Protein AF-A0A814AZE9-F1 (afdb_monomer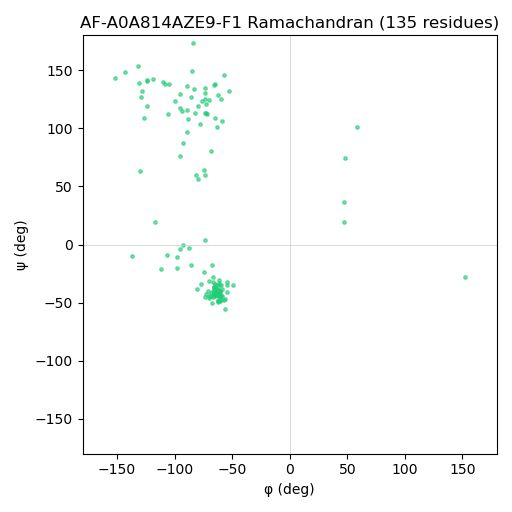)

Sequence (137 aa):
MYGLSGMVVLDLMDGVKKGAKLNAKRVLLDSNFVSIDPMVLLLRWDKKNQKKVSVMAPKIIDVYNRHMGGVDKVDMLCALHPIPFRSKKWYIRIAWRLFDLMVINSWLLANHLVQQNVNWECVKKNVKCDCVNLKQK

Foldseek 3Di:
DDPDLDFPWDFPQPPQPDDDPDPPDTDTDTDSPFDQPDWDFDFDQDPVVRGTDTGTGGVSVVVCVVPVCPVVVLVVQCVVDPDPDDDPDPVVVVVSSVVSSVLSVVVVVCCVVVVDPPDPVVSSVVVVVVVVVVVVD

Radius of gyration: 22.17 Å; Cα contacts (8 Å, |Δi|>4): 97; chains: 1; bounding box: 49×45×51 Å

Solvent-accessible surface area (backbone atoms only — not comparable to full-atom values): 8713 Å² total; per-residue (Å²): 136,87,75,79,74,61,79,49,75,40,75,63,79,86,70,79,82,80,88,74,96,65,81,92,69,80,52,81,50,73,41,78,84,54,55,66,73,59,74,36,81,39,79,41,81,36,83,88,77,74,41,74,41,81,39,75,38,41,36,48,57,56,55,47,64,70,61,57,58,61,60,58,51,53,51,50,50,49,67,76,60,65,78,92,77,86,68,94,50,71,68,57,55,54,53,52,53,52,49,51,51,51,53,53,52,49,54,53,50,46,34,70,76,64,70,47,86,74,55,65,70,59,55,51,52,53,54,49,53,53,58,53,55,66,72,78,111

Secondary structure (DSSP, 8-state):
---------EETTS---SS--------EE--SS--SPSEEEEEEEETTTTEEEEEEEEHHHHHHHHHHHHHHHHHHHHHHS------SSHHHHHHHHHHHHHHHHHHHHHHHHH-----HHHHHHHHHHHHHHTT--

Nearest PDB structures (foldseek):
  7unw-assembly1_Z  TM=3.545E-01  e=2.153E+00  Pseudomonas aeruginosa PAO1
  8rd8-assembly1_WD  TM=2.986E-01  e=1.561E+00  Psychrobacter urativorans
  5afi-assembly1_X  TM=1.999E-01  e=4.911E-01  Escherichia coli
  4v77-assembly1_BX  TM=3.011E-01  e=1.288E+00  Escherichia coli K-12
  6spf-assembly1_X  TM=2.641E-01  e=1.665E+00  Pseudomonas aeruginosa

Organism: NCBI:txid1234261

Structure (mmCIF, N/CA/C/O backbone):
data_AF-A0A814AZE9-F1
#
_entry.id   AF-A0A814AZE9-F1
#
loop_
_atom_site.group_PDB
_atom_site.id
_atom_site.type_symbol
_atom_site.label_atom_id
_atom_site.label_alt_id
_atom_site.label_comp_id
_atom_site.label_asym_id
_atom_site.label_entity_id
_atom_site.label_seq_id
_atom_site.pdbx_PDB_ins_code
_atom_site.Cartn_x
_atom_site.Cartn_y
_atom_site.Cartn_z
_atom_site.occupancy
_atom_sit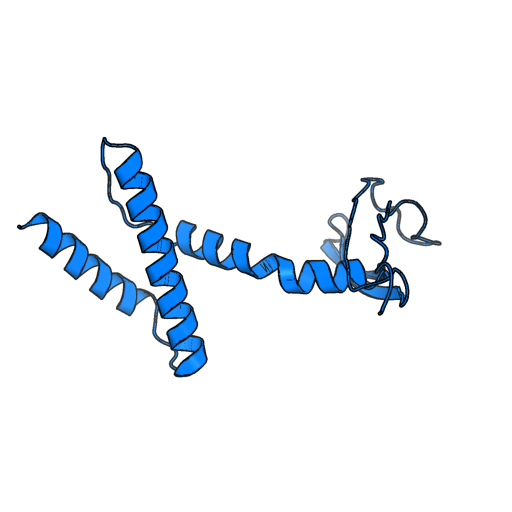e.B_iso_or_equiv
_atom_site.auth_seq_id
_atom_site.auth_comp_id
_atom_site.auth_asym_id
_atom_site.auth_atom_id
_atom_site.pdbx_PDB_model_num
ATOM 1 N N . MET A 1 1 ? -4.243 -31.405 -23.654 1.00 34.06 1 MET A N 1
ATOM 2 C CA . MET A 1 1 ? -3.274 -31.471 -22.541 1.00 34.06 1 MET A CA 1
ATOM 3 C C . MET A 1 1 ? -2.132 -30.518 -22.868 1.00 34.06 1 MET A C 1
ATOM 5 O O . MET A 1 1 ? -1.265 -30.880 -23.649 1.00 34.06 1 MET A O 1
ATOM 9 N N . TYR A 1 2 ? -2.181 -29.277 -22.378 1.00 36.41 2 TYR A N 1
ATOM 10 C CA . TYR A 1 2 ? -1.113 -28.293 -22.592 1.00 36.41 2 TYR A CA 1
ATOM 11 C C . TYR A 1 2 ? -0.110 -28.467 -21.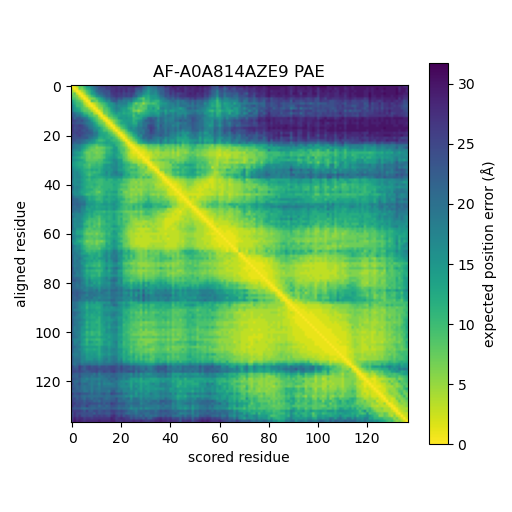455 1.00 36.41 2 TYR A C 1
ATOM 13 O O . TYR A 1 2 ? -0.363 -28.062 -20.322 1.00 36.41 2 TYR A O 1
ATOM 21 N N . GLY A 1 3 ? 0.948 -29.221 -21.745 1.00 33.28 3 GLY A N 1
ATOM 22 C CA . GLY A 1 3 ? 2.013 -29.517 -20.801 1.00 33.28 3 GLY A CA 1
ATOM 23 C C . GLY A 1 3 ? 2.776 -28.257 -20.404 1.00 33.28 3 GLY A C 1
ATOM 24 O O . GLY A 1 3 ? 3.080 -27.426 -21.253 1.00 33.28 3 GLY A O 1
ATOM 25 N N . LEU A 1 4 ? 3.083 -28.171 -19.107 1.00 42.41 4 LEU A N 1
ATOM 26 C CA . LEU A 1 4 ? 4.206 -27.428 -18.531 1.00 42.41 4 LEU A CA 1
ATOM 27 C C . LEU A 1 4 ? 4.348 -25.989 -19.052 1.00 42.41 4 LEU A C 1
ATOM 29 O O . LEU A 1 4 ? 5.266 -25.669 -19.803 1.00 42.41 4 LEU A O 1
ATOM 33 N N . SER A 1 5 ? 3.458 -25.105 -18.591 1.00 42.59 5 SER A N 1
ATOM 34 C CA . SER A 1 5 ? 3.719 -23.664 -18.621 1.00 42.59 5 SER A CA 1
ATOM 35 C C . SER A 1 5 ? 4.933 -23.400 -17.728 1.00 42.59 5 SER A C 1
ATOM 37 O O . SER A 1 5 ? 4.860 -23.503 -16.502 1.00 42.59 5 SER A O 1
ATOM 39 N N . GLY A 1 6 ? 6.084 -23.232 -18.376 1.00 47.00 6 GLY A N 1
ATOM 40 C CA . GLY A 1 6 ? 7.383 -23.104 -17.738 1.00 47.00 6 GLY A CA 1
ATOM 41 C C . GLY A 1 6 ? 7.413 -21.906 -16.801 1.00 47.00 6 GLY A C 1
ATOM 42 O O . GLY A 1 6 ? 7.137 -20.781 -17.205 1.00 47.00 6 GLY A O 1
ATOM 43 N N . MET A 1 7 ? 7.783 -22.162 -15.552 1.00 43.38 7 MET A N 1
ATOM 44 C CA . MET A 1 7 ? 8.248 -21.144 -14.620 1.00 43.38 7 MET A CA 1
ATOM 45 C C . MET A 1 7 ? 9.483 -20.472 -15.234 1.00 43.38 7 MET A C 1
ATOM 47 O O . MET A 1 7 ? 10.549 -21.084 -15.322 1.00 43.38 7 MET A O 1
ATOM 51 N N . VAL A 1 8 ? 9.337 -19.242 -15.726 1.00 52.47 8 VAL A N 1
ATOM 52 C CA . VAL A 1 8 ? 10.450 -18.475 -16.296 1.00 52.47 8 VAL A CA 1
ATOM 53 C C . VAL A 1 8 ? 11.036 -17.620 -15.178 1.00 52.47 8 VAL A C 1
ATOM 55 O O . VAL A 1 8 ? 10.644 -16.472 -14.980 1.00 52.47 8 VAL A O 1
ATOM 58 N N . VAL A 1 9 ? 11.983 -18.198 -14.435 1.00 47.50 9 VAL A N 1
ATOM 59 C CA . VAL A 1 9 ? 12.764 -17.470 -13.429 1.00 47.50 9 VAL A CA 1
ATOM 60 C C . VAL A 1 9 ? 13.759 -16.568 -14.149 1.00 47.50 9 VAL A C 1
ATOM 62 O O . VAL A 1 9 ? 14.677 -17.048 -14.814 1.00 47.50 9 VAL A O 1
ATOM 65 N N . LEU A 1 10 ? 13.574 -15.254 -14.028 1.00 53.88 10 LEU A N 1
ATOM 66 C CA . LEU A 1 10 ? 14.437 -14.273 -14.676 1.00 53.88 10 LEU A CA 1
ATOM 67 C C . LEU A 1 10 ? 15.370 -13.596 -13.690 1.00 53.88 10 LEU A C 1
ATOM 69 O O . LEU A 1 10 ? 14.946 -12.763 -12.889 1.00 53.88 10 LEU A O 1
ATOM 73 N N . ASP A 1 11 ? 16.662 -13.886 -13.832 1.00 50.41 11 ASP A N 1
ATOM 74 C CA . ASP A 1 11 ? 17.729 -13.034 -13.327 1.00 50.41 11 ASP A CA 1
ATOM 75 C C . ASP A 1 11 ? 17.897 -11.851 -14.289 1.00 50.41 11 ASP A C 1
ATOM 77 O O . ASP A 1 11 ? 18.458 -11.971 -15.379 1.00 50.41 11 ASP A O 1
ATOM 81 N N . LEU A 1 12 ? 17.402 -10.674 -13.900 1.00 54.22 12 LEU A N 1
ATOM 82 C CA . LEU A 1 12 ? 17.563 -9.447 -14.682 1.00 54.22 12 LEU A CA 1
ATOM 83 C C . LEU A 1 12 ? 19.005 -8.907 -14.566 1.00 54.22 12 LEU A C 1
ATOM 85 O O . LEU A 1 12 ? 19.231 -7.841 -13.992 1.00 54.22 12 LEU A O 1
ATOM 89 N N . MET A 1 13 ? 19.993 -9.660 -15.058 1.00 44.00 13 MET A N 1
ATOM 90 C CA . MET A 1 13 ? 21.403 -9.247 -15.088 1.00 44.00 13 MET A CA 1
ATOM 91 C C . MET A 1 13 ? 21.939 -8.992 -16.511 1.00 44.00 13 MET A C 1
ATOM 93 O O . MET A 1 13 ? 22.830 -8.160 -16.648 1.00 44.00 13 MET A O 1
ATOM 97 N N . ASP A 1 14 ? 21.321 -9.537 -17.571 1.00 40.12 14 ASP A N 1
ATOM 98 C CA . ASP A 1 14 ? 21.912 -9.527 -18.931 1.00 40.12 14 ASP A CA 1
ATOM 99 C C . ASP A 1 14 ? 21.125 -8.758 -20.019 1.00 40.12 14 ASP A C 1
ATOM 101 O O . ASP A 1 14 ? 21.335 -8.943 -21.217 1.00 40.12 14 ASP A O 1
ATOM 105 N N . GLY A 1 15 ? 20.221 -7.851 -19.633 1.00 41.12 15 GLY A N 1
ATOM 106 C CA . GLY A 1 15 ? 19.305 -7.182 -20.576 1.00 41.12 15 GLY A CA 1
ATOM 107 C C . GLY A 1 15 ? 19.572 -5.711 -20.916 1.00 41.12 15 GLY A C 1
ATOM 108 O O . GLY A 1 15 ? 18.924 -5.181 -21.815 1.00 41.12 15 GLY A O 1
ATOM 109 N N . VAL A 1 16 ? 20.489 -5.010 -20.239 1.00 43.19 16 VAL A N 1
ATOM 110 C CA . VAL A 1 16 ? 20.740 -3.578 -20.515 1.00 43.19 16 VAL A CA 1
ATOM 111 C C . VAL A 1 16 ? 21.916 -3.438 -21.482 1.00 43.19 16 VAL A C 1
ATOM 113 O O . VAL A 1 16 ? 23.030 -3.083 -21.096 1.00 43.19 16 VAL A O 1
ATOM 116 N N . LYS A 1 17 ? 21.693 -3.710 -22.774 1.00 38.94 17 LYS A N 1
ATOM 117 C CA . LYS A 1 17 ? 22.667 -3.319 -23.804 1.00 38.94 17 LYS A CA 1
ATOM 118 C C . LYS A 1 17 ? 22.640 -1.796 -23.992 1.00 38.94 17 LYS A C 1
ATOM 120 O O . LYS A 1 17 ? 21.679 -1.241 -24.507 1.00 38.94 17 LYS A O 1
ATOM 125 N N . LYS A 1 18 ? 23.765 -1.187 -23.590 1.00 37.94 18 LYS A N 1
ATOM 126 C CA . LYS A 1 18 ? 24.326 0.136 -23.934 1.00 37.94 18 LYS A CA 1
ATOM 127 C C . LYS A 1 18 ? 23.457 1.370 -23.631 1.00 37.94 18 LYS A C 1
ATOM 129 O O . LYS A 1 18 ? 22.627 1.775 -24.431 1.00 37.94 18 LYS A O 1
ATOM 134 N N . GLY A 1 19 ? 23.778 2.058 -22.528 1.00 37.47 19 GLY A N 1
ATOM 135 C CA . GLY A 1 19 ? 23.547 3.509 -22.426 1.00 37.47 19 GLY A CA 1
ATOM 136 C C . GLY A 1 19 ? 23.315 4.074 -21.025 1.00 37.47 19 GLY A C 1
ATOM 137 O O . GLY A 1 19 ? 23.670 5.220 -20.774 1.00 37.47 19 GLY A O 1
ATOM 138 N N . ALA A 1 20 ? 22.777 3.296 -20.084 1.00 44.66 20 ALA A N 1
ATOM 139 C CA . ALA A 1 20 ? 22.438 3.803 -18.754 1.00 44.66 20 ALA A CA 1
ATOM 140 C C . ALA A 1 20 ? 23.087 2.949 -17.661 1.00 44.66 20 ALA A C 1
ATOM 142 O O . ALA A 1 20 ? 22.687 1.813 -17.417 1.00 44.66 20 ALA A O 1
ATOM 143 N N . LYS A 1 21 ? 24.093 3.511 -16.980 1.00 43.00 21 LYS A N 1
ATOM 144 C CA . LYS A 1 21 ? 24.707 2.936 -15.774 1.00 43.00 21 LYS A CA 1
ATOM 145 C C . LYS A 1 21 ? 23.692 2.985 -14.623 1.00 43.00 21 LYS A C 1
ATOM 147 O O . LYS A 1 21 ? 23.707 3.903 -13.803 1.00 43.00 21 LYS A O 1
ATOM 152 N N . LEU A 1 22 ? 22.774 2.023 -14.597 1.00 53.84 22 LEU A N 1
ATOM 153 C CA . LEU A 1 22 ? 21.839 1.783 -13.500 1.00 53.84 22 LEU A CA 1
ATOM 154 C C . LEU A 1 22 ? 22.497 0.814 -12.506 1.00 53.84 22 LEU A C 1
ATOM 156 O O . LEU A 1 22 ? 23.153 -0.141 -12.908 1.00 53.84 22 LEU A O 1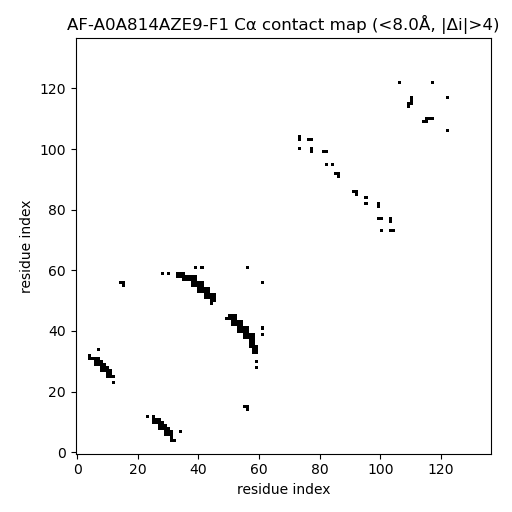
ATOM 160 N N . ASN A 1 23 ? 22.381 1.094 -11.206 1.00 49.69 23 ASN A N 1
ATOM 161 C CA . ASN A 1 23 ? 23.006 0.295 -10.145 1.00 49.69 23 ASN A CA 1
ATOM 162 C C . ASN A 1 23 ? 22.642 -1.194 -10.288 1.00 49.69 23 ASN A C 1
ATOM 164 O O . ASN A 1 23 ? 21.460 -1.513 -10.421 1.00 49.69 23 ASN A O 1
ATOM 168 N N . ALA A 1 24 ? 23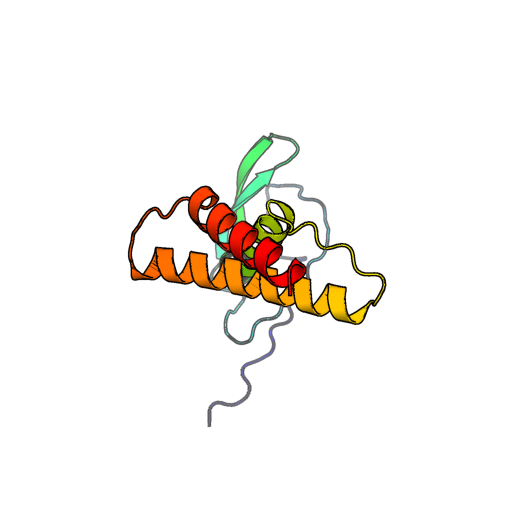.639 -2.078 -10.215 1.00 54.12 24 ALA A N 1
ATOM 169 C CA . ALA A 1 24 ? 23.509 -3.523 -10.414 1.00 54.12 24 ALA A CA 1
ATOM 170 C C . ALA A 1 24 ? 22.830 -4.230 -9.221 1.00 54.12 24 ALA A C 1
ATOM 172 O O . ALA A 1 24 ? 23.416 -5.081 -8.558 1.00 54.12 24 ALA A O 1
ATOM 173 N N . LYS A 1 25 ? 21.589 -3.847 -8.908 1.00 64.94 25 LYS A N 1
ATOM 174 C CA . LYS A 1 25 ? 20.735 -4.583 -7.972 1.00 64.94 25 LYS A CA 1
ATOM 175 C C . LYS A 1 25 ? 19.948 -5.624 -8.758 1.00 64.94 25 LYS A C 1
ATOM 177 O O . LYS A 1 25 ? 19.143 -5.260 -9.613 1.00 64.94 25 LYS A O 1
ATOM 182 N N . ARG A 1 26 ? 20.201 -6.898 -8.462 1.00 65.38 26 ARG A N 1
ATOM 183 C CA . ARG A 1 26 ? 19.475 -8.036 -9.032 1.00 65.38 26 ARG A CA 1
ATOM 184 C C . ARG A 1 26 ? 18.017 -8.008 -8.561 1.00 65.38 26 ARG A C 1
ATOM 186 O O . ARG A 1 26 ? 17.759 -7.755 -7.385 1.00 65.38 26 ARG A O 1
ATOM 193 N N . VAL A 1 27 ? 17.090 -8.279 -9.475 1.00 70.44 27 VAL A N 1
ATOM 194 C CA . VAL A 1 27 ? 15.666 -8.492 -9.184 1.00 70.44 27 VAL A CA 1
ATOM 195 C C . VAL A 1 27 ? 15.261 -9.795 -9.859 1.00 70.44 27 VAL A C 1
ATOM 197 O O . VAL A 1 27 ? 15.520 -9.955 -11.051 1.00 70.44 27 VAL A O 1
ATOM 200 N N . LEU A 1 28 ? 14.664 -10.698 -9.084 1.00 79.38 28 LEU A N 1
ATOM 201 C CA . LEU A 1 28 ? 14.128 -11.967 -9.560 1.00 79.38 28 LEU A CA 1
ATOM 202 C C . LEU A 1 28 ? 12.620 -11.811 -9.744 1.00 79.38 28 LEU A C 1
ATOM 204 O O . LEU A 1 28 ? 11.923 -11.397 -8.817 1.00 79.38 28 LEU A O 1
ATOM 208 N N . LEU A 1 29 ? 12.139 -12.091 -10.952 1.00 74.38 29 LEU A N 1
ATOM 209 C CA . LEU A 1 29 ? 10.719 -12.075 -11.293 1.00 74.38 29 LEU A CA 1
ATOM 210 C C . LEU A 1 29 ? 10.342 -13.439 -11.855 1.00 74.38 29 LEU A C 1
ATOM 212 O O . LEU A 1 29 ? 11.112 -14.028 -12.613 1.00 74.38 29 LEU A O 1
ATOM 216 N N . ASP A 1 30 ? 9.154 -13.900 -11.488 1.00 80.06 30 ASP A N 1
ATOM 217 C CA . ASP A 1 30 ? 8.570 -15.138 -11.983 1.00 80.06 30 ASP A CA 1
ATOM 218 C C . ASP A 1 30 ? 7.136 -14.862 -12.439 1.00 80.06 30 ASP A C 1
ATOM 220 O O . ASP A 1 30 ? 6.403 -14.084 -11.818 1.00 80.06 30 ASP A O 1
ATOM 224 N N . SER A 1 31 ? 6.743 -15.453 -13.562 1.00 77.44 31 SER A N 1
ATOM 225 C CA . SER A 1 31 ? 5.370 -15.379 -14.039 1.00 77.44 31 SER A CA 1
ATOM 226 C C . SER A 1 31 ? 5.012 -16.607 -14.859 1.00 77.44 31 SER A C 1
ATOM 228 O O . SER A 1 31 ? 5.808 -17.105 -15.649 1.00 77.44 31 SER A O 1
ATOM 230 N N . ASN A 1 32 ? 3.765 -17.045 -14.711 1.00 81.56 32 ASN A N 1
ATOM 231 C CA . ASN A 1 32 ? 3.226 -18.192 -15.434 1.00 81.56 32 ASN A CA 1
ATOM 232 C C . ASN A 1 32 ? 2.634 -17.817 -16.811 1.00 81.56 32 ASN A C 1
ATOM 234 O O . ASN A 1 32 ? 2.131 -18.677 -17.521 1.00 81.56 32 ASN A O 1
ATOM 238 N N . PHE A 1 33 ? 2.604 -16.530 -17.177 1.00 77.44 33 PHE A N 1
ATOM 239 C CA . PHE A 1 33 ? 1.874 -16.071 -18.370 1.00 77.44 33 PHE A CA 1
ATOM 240 C C . PHE A 1 33 ? 2.621 -15.050 -19.234 1.00 77.44 33 PHE A C 1
ATOM 242 O O . PHE A 1 33 ? 2.161 -14.749 -20.333 1.00 77.44 33 PHE A O 1
ATOM 249 N N . VAL A 1 34 ? 3.750 -14.502 -18.767 1.00 75.06 34 VAL A N 1
ATOM 250 C CA . VAL A 1 34 ? 4.525 -13.498 -19.510 1.00 75.06 34 VAL A CA 1
ATOM 251 C C . VAL A 1 34 ? 5.958 -13.974 -19.679 1.00 75.06 34 VAL A C 1
ATOM 253 O O . VAL A 1 34 ? 6.692 -14.169 -18.712 1.00 75.06 34 VAL A O 1
ATOM 256 N N . SER A 1 35 ? 6.372 -14.122 -20.930 1.00 70.00 35 SER A N 1
ATOM 257 C CA . SER A 1 35 ? 7.762 -14.395 -21.283 1.00 70.00 35 SER A CA 1
ATOM 258 C C . SER A 1 35 ? 8.594 -13.104 -21.349 1.00 70.00 35 SER A C 1
ATOM 260 O O . SER A 1 35 ? 8.094 -11.986 -21.217 1.00 70.00 35 SER A O 1
ATOM 262 N N . ILE A 1 36 ? 9.902 -13.267 -21.538 1.00 65.62 36 ILE A N 1
ATOM 263 C CA . ILE A 1 36 ? 10.889 -12.177 -21.634 1.00 65.62 36 ILE A CA 1
ATOM 264 C C . ILE A 1 36 ? 10.605 -11.265 -22.833 1.00 65.62 36 ILE A C 1
ATOM 266 O O . ILE A 1 36 ? 10.781 -10.048 -22.752 1.00 65.62 36 ILE A O 1
ATOM 270 N N . ASP A 1 37 ? 10.185 -11.883 -23.933 1.00 70.31 37 ASP A N 1
ATOM 271 C CA . ASP A 1 37 ? 9.883 -11.254 -25.210 1.00 70.31 37 ASP A CA 1
ATOM 272 C C . ASP A 1 37 ? 8.371 -10.970 -25.268 1.00 70.31 37 ASP A C 1
ATOM 274 O O . ASP A 1 37 ? 7.589 -11.872 -24.946 1.00 70.31 37 ASP A O 1
ATOM 278 N N . PRO A 1 38 ? 7.902 -9.752 -25.604 1.00 78.75 38 PRO A N 1
ATOM 279 C CA . PRO A 1 38 ? 8.606 -8.613 -26.200 1.00 78.75 38 PRO A CA 1
ATOM 280 C C . PRO A 1 38 ? 9.336 -7.689 -25.210 1.00 78.75 38 PRO A C 1
ATOM 282 O O . PRO A 1 38 ? 8.879 -7.435 -24.093 1.00 78.75 38 PRO A O 1
ATOM 285 N N . MET A 1 39 ? 10.432 -7.074 -25.660 1.00 77.88 39 MET A N 1
ATOM 286 C CA . MET A 1 39 ? 11.039 -5.929 -24.968 1.00 77.88 39 MET A CA 1
ATOM 287 C C . MET A 1 39 ? 10.193 -4.665 -25.167 1.00 77.88 39 MET A C 1
ATOM 289 O O . MET A 1 39 ? 9.840 -4.310 -26.290 1.00 77.88 39 MET A O 1
ATOM 293 N N . VAL A 1 40 ? 9.890 -3.958 -24.078 1.00 80.00 40 VAL A N 1
ATOM 294 C CA . VAL A 1 40 ? 9.058 -2.748 -24.076 1.00 80.00 40 VAL A CA 1
ATOM 295 C C . VAL A 1 40 ? 9.848 -1.549 -23.561 1.00 80.00 40 VAL A C 1
ATOM 297 O O . VAL A 1 40 ? 10.640 -1.647 -22.623 1.00 80.00 40 VAL A O 1
ATOM 300 N N . LEU A 1 41 ? 9.602 -0.386 -24.164 1.00 83.00 41 LEU A N 1
ATOM 301 C CA . LEU A 1 41 ? 10.089 0.894 -23.660 1.00 83.00 41 LEU A CA 1
ATOM 302 C C . LEU A 1 41 ? 9.306 1.285 -22.403 1.00 83.00 41 LEU A C 1
ATOM 304 O O . LEU A 1 41 ? 8.117 1.592 -22.470 1.00 83.00 41 LEU A O 1
ATOM 308 N N . LEU A 1 42 ? 9.985 1.301 -21.257 1.00 81.19 42 LEU A N 1
ATOM 309 C CA . LEU A 1 42 ? 9.432 1.735 -19.979 1.00 81.19 42 LEU A CA 1
ATOM 310 C C . LEU A 1 42 ? 10.046 3.058 -19.538 1.00 81.19 42 LEU A C 1
ATOM 312 O O . LEU A 1 42 ? 11.249 3.279 -19.650 1.00 81.19 42 LEU A O 1
ATOM 316 N N . LEU A 1 43 ? 9.217 3.938 -18.981 1.00 84.12 43 LEU A N 1
ATOM 317 C CA . LEU A 1 43 ? 9.692 5.162 -18.348 1.00 84.12 43 LEU A CA 1
ATOM 318 C C . LEU A 1 43 ? 10.152 4.847 -16.927 1.00 84.12 43 LEU A C 1
ATOM 320 O O . LEU A 1 43 ? 9.346 4.528 -16.054 1.00 84.12 43 LEU A O 1
ATOM 324 N N . ARG A 1 44 ? 11.454 4.975 -16.681 1.00 81.50 44 ARG A N 1
ATOM 325 C CA . ARG A 1 44 ? 12.051 4.811 -15.357 1.00 81.50 44 ARG A CA 1
ATOM 326 C C . ARG A 1 44 ? 12.427 6.168 -14.779 1.00 81.50 44 ARG A C 1
ATOM 328 O O . ARG A 1 44 ? 12.979 7.018 -15.471 1.00 81.50 44 ARG A O 1
ATOM 335 N N . TRP A 1 45 ? 12.156 6.364 -13.491 1.00 79.31 45 TRP A N 1
ATOM 336 C CA . TRP A 1 45 ? 12.640 7.538 -12.770 1.00 79.31 45 TRP A CA 1
ATOM 337 C C . TRP A 1 45 ? 14.143 7.425 -12.511 1.00 79.31 45 TRP A C 1
ATOM 339 O O . TRP A 1 45 ? 14.592 6.483 -11.848 1.00 79.31 45 TRP A O 1
ATOM 349 N N . ASP A 1 46 ? 14.915 8.388 -13.006 1.00 80.50 46 ASP A N 1
ATOM 350 C CA . ASP A 1 46 ? 16.320 8.534 -12.651 1.00 80.50 46 ASP A CA 1
ATOM 351 C C . ASP A 1 46 ? 16.462 9.544 -11.507 1.00 80.50 46 ASP A C 1
ATOM 353 O O . ASP A 1 46 ? 16.143 10.725 -11.649 1.00 80.50 46 ASP A O 1
ATOM 357 N N . LYS A 1 47 ? 16.968 9.079 -10.357 1.00 78.38 47 LYS A N 1
ATOM 358 C CA . LYS A 1 47 ? 17.189 9.932 -9.180 1.00 78.38 47 LYS A CA 1
ATOM 359 C C . LYS A 1 47 ? 18.271 10.986 -9.414 1.00 78.38 47 LYS A C 1
ATOM 361 O O . LYS A 1 47 ? 18.209 12.031 -8.779 1.00 78.38 47 LYS A O 1
ATOM 366 N N . LYS A 1 48 ? 19.249 10.724 -10.291 1.00 81.31 48 LYS A N 1
ATOM 367 C CA . LYS A 1 48 ? 20.369 11.647 -10.536 1.00 81.31 48 LYS A CA 1
ATOM 368 C C . LYS A 1 48 ? 19.931 12.857 -11.350 1.00 81.31 48 LYS A C 1
ATOM 370 O O . LYS A 1 48 ? 20.260 13.981 -11.005 1.00 81.31 48 LYS A O 1
ATOM 375 N N . ASN A 1 49 ? 19.157 12.606 -12.401 1.00 80.75 49 ASN A N 1
ATOM 376 C CA . ASN A 1 49 ? 18.698 13.637 -13.327 1.00 80.75 49 ASN A CA 1
ATOM 377 C C . ASN A 1 49 ? 17.296 14.177 -12.996 1.00 80.75 49 ASN A C 1
ATOM 379 O O . ASN A 1 49 ? 16.830 15.076 -13.689 1.00 80.75 49 ASN A O 1
ATOM 383 N N . GLN A 1 50 ? 16.617 13.614 -11.982 1.00 82.00 50 GLN A N 1
ATOM 384 C CA . GLN A 1 50 ? 15.228 13.917 -11.588 1.00 82.00 50 GLN A CA 1
ATOM 385 C C . GLN A 1 50 ? 14.252 13.952 -12.775 1.00 82.00 50 GLN A C 1
ATOM 387 O O . GLN A 1 50 ? 13.334 14.769 -12.846 1.00 82.00 50 GLN A O 1
ATOM 392 N N . LYS A 1 51 ? 14.472 13.065 -13.745 1.00 86.50 51 LYS A N 1
ATOM 393 C CA . LYS A 1 51 ? 13.688 12.973 -14.976 1.00 86.50 51 LYS A CA 1
ATOM 394 C C . LYS A 1 51 ? 13.290 11.527 -15.227 1.00 86.50 51 LYS A C 1
ATOM 396 O O . LYS A 1 51 ? 13.960 10.586 -14.792 1.00 86.50 51 LYS A O 1
ATOM 401 N N . LYS A 1 52 ? 12.183 11.355 -15.948 1.00 82.44 52 LYS A N 1
ATOM 402 C CA . LYS A 1 52 ? 11.767 10.057 -16.484 1.00 82.44 52 LYS A CA 1
ATOM 403 C C . LYS A 1 52 ? 12.572 9.786 -17.753 1.00 82.44 52 LYS A C 1
ATOM 405 O O . LYS A 1 52 ? 12.492 10.561 -18.698 1.00 82.44 52 LYS A O 1
ATOM 410 N N . VAL A 1 53 ? 13.344 8.707 -17.755 1.00 83.62 53 VAL A N 1
ATOM 411 C CA . VAL A 1 53 ? 14.157 8.261 -18.894 1.00 83.62 53 VAL A CA 1
ATOM 412 C C . VAL A 1 53 ? 13.520 7.004 -19.478 1.00 83.62 53 VAL A C 1
ATOM 414 O O . VAL A 1 53 ? 13.065 6.139 -18.727 1.00 83.62 53 VAL A O 1
ATOM 417 N N . SER A 1 54 ? 13.468 6.900 -20.805 1.00 81.69 54 SER A N 1
ATOM 418 C CA . SER A 1 54 ? 13.040 5.682 -21.493 1.00 81.69 54 SER A CA 1
ATOM 419 C C . SER A 1 54 ? 14.129 4.612 -21.397 1.00 81.69 54 SER A C 1
ATOM 421 O O . SER A 1 54 ? 15.285 4.834 -21.749 1.00 81.69 54 SER A O 1
ATOM 423 N N . VAL A 1 55 ? 13.762 3.438 -20.889 1.00 80.88 55 VAL A N 1
ATOM 424 C CA . VAL A 1 55 ? 14.646 2.284 -20.716 1.00 80.88 55 VAL A CA 1
ATOM 425 C C . VAL A 1 55 ? 13.974 1.072 -21.348 1.00 80.88 55 VAL A C 1
ATOM 427 O O . VAL A 1 55 ? 12.796 0.816 -21.102 1.00 80.88 55 VAL A O 1
ATOM 430 N N . MET A 1 56 ? 14.722 0.321 -22.153 1.00 77.31 56 MET A N 1
ATOM 431 C CA . MET A 1 56 ? 14.266 -0.970 -22.667 1.00 77.31 56 MET A CA 1
ATOM 432 C C . MET A 1 56 ? 14.233 -1.990 -21.530 1.00 77.31 56 MET A C 1
ATOM 434 O O . MET A 1 56 ? 15.238 -2.194 -20.846 1.00 77.31 56 MET A O 1
ATOM 438 N N . ALA A 1 57 ? 13.076 -2.606 -21.315 1.00 77.69 57 ALA A N 1
ATOM 439 C CA . ALA A 1 57 ? 12.854 -3.579 -20.258 1.00 77.69 57 ALA A CA 1
ATOM 440 C C . ALA A 1 57 ? 11.917 -4.705 -20.735 1.00 77.69 57 ALA A C 1
ATOM 442 O O . ALA A 1 57 ? 11.018 -4.454 -21.538 1.00 77.69 57 ALA A O 1
ATOM 443 N N . PRO A 1 58 ? 12.085 -5.939 -20.230 1.00 81.81 58 PRO A N 1
ATOM 444 C CA . PRO A 1 58 ? 11.175 -7.040 -20.535 1.00 81.81 58 PRO A CA 1
ATOM 445 C C . PRO A 1 58 ? 9.718 -6.726 -20.172 1.00 81.81 58 PRO A C 1
ATOM 447 O O . PRO A 1 58 ? 9.452 -6.085 -19.146 1.00 81.81 58 PRO A O 1
ATOM 450 N N . LYS A 1 59 ? 8.762 -7.235 -20.965 1.00 81.06 59 LYS A N 1
ATOM 451 C CA . LYS A 1 59 ? 7.318 -7.019 -20.747 1.00 81.06 59 LYS A CA 1
ATOM 452 C C . LYS A 1 59 ? 6.851 -7.413 -19.345 1.00 81.06 59 LYS A C 1
ATOM 454 O O . LYS A 1 59 ? 5.961 -6.759 -18.802 1.00 81.06 59 LYS A O 1
ATOM 459 N N . ILE A 1 60 ? 7.472 -8.425 -18.738 1.00 82.19 60 ILE A N 1
ATOM 460 C CA . ILE A 1 60 ? 7.161 -8.875 -17.373 1.00 82.19 60 ILE A CA 1
ATOM 461 C C . ILE A 1 60 ? 7.240 -7.734 -16.346 1.00 82.19 60 ILE A C 1
ATOM 463 O O . ILE A 1 60 ? 6.407 -7.664 -15.449 1.00 82.19 60 ILE A O 1
ATOM 467 N N . ILE A 1 61 ? 8.164 -6.780 -16.519 1.00 81.31 61 ILE A N 1
ATOM 468 C CA . ILE A 1 61 ? 8.312 -5.629 -15.616 1.00 81.31 61 ILE A CA 1
ATOM 469 C C . ILE A 1 61 ? 7.143 -4.651 -15.775 1.00 81.31 61 ILE A C 1
ATOM 471 O O . ILE A 1 61 ? 6.649 -4.121 -14.781 1.00 81.31 61 ILE A O 1
ATOM 475 N N . ASP A 1 62 ? 6.683 -4.410 -17.007 1.00 83.75 62 ASP A N 1
ATOM 476 C CA . ASP A 1 62 ? 5.514 -3.559 -17.277 1.00 83.75 62 ASP A CA 1
ATOM 477 C C . ASP A 1 62 ? 4.266 -4.129 -16.602 1.00 83.75 62 ASP A C 1
ATOM 479 O O . ASP A 1 62 ? 3.530 -3.437 -15.898 1.00 83.75 62 ASP A O 1
ATOM 483 N N . VAL A 1 63 ? 4.056 -5.431 -16.797 1.00 84.75 63 VAL A N 1
ATOM 484 C CA . VAL A 1 63 ? 2.909 -6.153 -16.254 1.00 84.75 63 VAL A CA 1
ATOM 485 C C . VAL A 1 63 ? 2.965 -6.180 -14.732 1.00 84.75 63 VAL A C 1
ATOM 487 O O . VAL A 1 63 ? 1.956 -5.888 -14.093 1.00 84.75 63 VAL A O 1
ATOM 490 N N . TYR A 1 64 ? 4.134 -6.445 -14.153 1.00 84.75 64 TYR A N 1
ATOM 491 C CA . TYR A 1 64 ? 4.349 -6.374 -12.714 1.00 84.75 64 TYR A CA 1
ATOM 492 C C . TYR A 1 64 ? 3.990 -4.984 -12.172 1.00 84.75 64 TYR A C 1
ATOM 494 O O . TYR A 1 64 ? 3.093 -4.854 -11.342 1.00 84.75 64 TYR A O 1
ATOM 502 N N . ASN A 1 65 ? 4.596 -3.923 -12.711 1.00 84.88 65 ASN A N 1
ATOM 503 C CA . ASN A 1 65 ? 4.366 -2.554 -12.243 1.00 84.88 65 ASN A CA 1
ATOM 504 C C . ASN A 1 65 ? 2.904 -2.105 -12.391 1.00 84.88 65 ASN A C 1
ATOM 506 O O . ASN A 1 65 ? 2.409 -1.350 -11.556 1.00 84.88 65 ASN A O 1
ATOM 510 N N . ARG A 1 66 ? 2.199 -2.572 -13.428 1.00 85.44 66 ARG A N 1
ATOM 511 C CA . ARG A 1 66 ? 0.783 -2.252 -13.650 1.00 85.44 66 ARG A CA 1
ATOM 512 C C . ARG A 1 66 ? -0.132 -2.832 -12.568 1.00 85.44 66 ARG A C 1
ATOM 514 O O . ARG A 1 66 ? -1.094 -2.171 -12.187 1.00 85.44 66 ARG A O 1
ATOM 521 N N . HIS A 1 67 ? 0.160 -4.038 -12.083 1.00 82.38 67 HIS A N 1
ATOM 522 C CA . HIS A 1 67 ? -0.707 -4.760 -11.142 1.00 82.38 67 HIS A CA 1
ATOM 523 C C . HIS A 1 67 ? -0.276 -4.624 -9.674 1.00 82.38 67 HIS A C 1
ATOM 525 O O . HIS A 1 67 ? -1.103 -4.789 -8.783 1.00 82.38 67 HIS A O 1
ATOM 531 N N . MET A 1 68 ? 0.982 -4.263 -9.408 1.00 79.56 68 MET A N 1
ATOM 532 C CA . MET A 1 68 ? 1.529 -4.0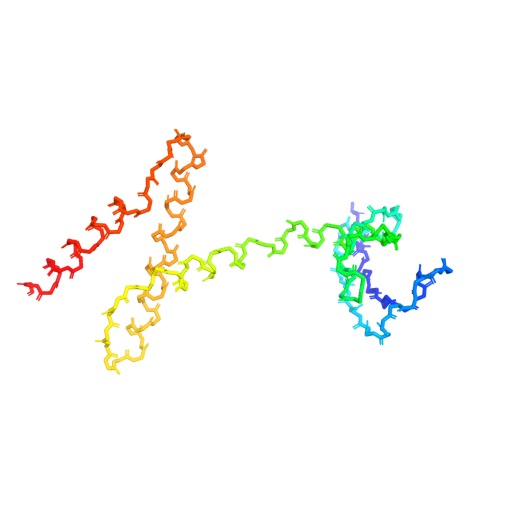60 -8.057 1.00 79.56 68 MET A CA 1
ATOM 533 C C . MET A 1 68 ? 0.733 -3.067 -7.201 1.00 79.56 68 MET A C 1
ATOM 535 O O . MET A 1 68 ? 0.502 -3.298 -6.018 1.00 79.56 68 MET A O 1
ATOM 539 N N . GLY A 1 69 ? 0.279 -1.963 -7.798 1.00 80.94 69 GLY A N 1
ATOM 540 C CA . GLY A 1 69 ? -0.225 -0.810 -7.046 1.00 80.94 69 GLY A CA 1
ATOM 541 C C . GLY A 1 69 ? -1.602 -0.973 -6.394 1.00 80.94 69 GLY A C 1
ATOM 542 O O . GLY A 1 69 ? -2.123 0.007 -5.871 1.00 80.94 69 GLY A O 1
ATOM 543 N N . GLY A 1 70 ? -2.239 -2.145 -6.459 1.00 81.88 70 GLY A N 1
ATOM 544 C CA . GLY A 1 70 ? -3.547 -2.366 -5.832 1.00 81.88 70 GLY A CA 1
ATOM 545 C C . GLY A 1 70 ? -3.480 -2.330 -4.303 1.00 81.88 70 GLY A C 1
ATOM 546 O O . GLY A 1 70 ? -4.228 -1.590 -3.666 1.00 81.88 70 GLY A O 1
ATOM 547 N N . VAL A 1 71 ? -2.543 -3.087 -3.724 1.00 84.19 71 VAL A N 1
ATOM 548 C CA . VAL A 1 71 ? -2.385 -3.213 -2.265 1.00 84.19 71 VAL A CA 1
ATOM 549 C C . VAL A 1 71 ? -1.857 -1.915 -1.658 1.00 84.19 71 VAL A C 1
ATOM 551 O O . VAL A 1 71 ? -2.426 -1.429 -0.685 1.00 84.19 71 VAL A O 1
ATOM 554 N N . ASP A 1 72 ? -0.853 -1.299 -2.286 1.00 87.19 72 ASP A N 1
ATOM 555 C CA . ASP A 1 72 ? -0.243 -0.051 -1.808 1.00 87.19 72 ASP A CA 1
ATOM 556 C C . ASP A 1 72 ? -1.249 1.105 -1.721 1.00 87.19 72 ASP A C 1
ATOM 558 O O . ASP A 1 72 ? -1.179 1.930 -0.813 1.00 87.19 72 ASP A O 1
ATOM 562 N N . LYS A 1 73 ? -2.218 1.172 -2.646 1.00 84.62 73 LYS A N 1
ATOM 563 C CA . LYS A 1 73 ? -3.275 2.194 -2.607 1.00 84.62 73 LYS A CA 1
ATOM 564 C C . LYS A 1 73 ? -4.189 2.009 -1.402 1.00 84.62 73 LYS A C 1
ATOM 566 O O . LYS A 1 73 ? -4.505 2.988 -0.732 1.00 84.62 73 LYS A O 1
ATOM 571 N N . VAL A 1 74 ? -4.612 0.775 -1.131 1.00 85.44 74 VAL A N 1
ATOM 572 C CA . VAL A 1 74 ? -5.456 0.471 0.032 1.00 85.44 74 VAL A CA 1
ATOM 573 C C . VAL A 1 74 ? -4.679 0.713 1.325 1.00 85.44 74 VAL A C 1
ATOM 575 O O . VAL A 1 74 ? -5.225 1.315 2.243 1.00 85.44 74 VAL A O 1
ATOM 578 N N . ASP A 1 75 ? -3.402 0.331 1.384 1.00 86.75 75 ASP A N 1
ATOM 579 C CA . ASP A 1 75 ? -2.548 0.568 2.552 1.00 86.75 75 ASP A CA 1
ATOM 580 C C . ASP A 1 75 ? -2.327 2.068 2.812 1.00 86.75 75 ASP A C 1
ATOM 582 O O . ASP A 1 75 ? -2.500 2.546 3.935 1.00 86.75 75 ASP A O 1
ATOM 586 N N . MET A 1 76 ? -2.075 2.850 1.757 1.00 87.69 76 MET A N 1
ATOM 587 C CA . MET A 1 76 ? -1.989 4.309 1.836 1.00 87.69 76 MET A CA 1
ATOM 588 C C . MET A 1 76 ? -3.292 4.928 2.364 1.00 87.69 76 MET A C 1
ATOM 590 O O . MET A 1 76 ? -3.246 5.803 3.228 1.00 87.69 76 MET A O 1
ATOM 594 N N . LEU A 1 77 ? -4.455 4.481 1.877 1.00 85.50 77 LEU A N 1
ATOM 595 C CA . LEU A 1 77 ? -5.758 4.974 2.343 1.00 85.50 77 LEU A CA 1
ATOM 596 C C . LEU A 1 77 ? -6.027 4.576 3.804 1.00 85.50 77 LEU A C 1
ATOM 598 O O . LEU A 1 77 ? -6.480 5.409 4.591 1.00 85.50 77 LEU A O 1
ATOM 602 N N . CYS A 1 78 ? -5.667 3.350 4.194 1.00 85.25 78 CYS A N 1
ATOM 603 C CA . CYS A 1 78 ? -5.708 2.874 5.579 1.00 85.25 78 CYS A CA 1
ATOM 604 C C . CYS A 1 78 ? -4.830 3.726 6.508 1.00 85.25 78 CYS A C 1
ATOM 606 O O . CYS A 1 78 ? -5.196 3.971 7.659 1.00 85.25 78 CYS A O 1
ATOM 608 N N . ALA A 1 79 ? -3.664 4.167 6.029 1.00 84.38 79 ALA A N 1
ATOM 609 C CA . ALA A 1 79 ? -2.739 5.003 6.787 1.00 84.38 79 ALA A CA 1
ATOM 610 C C . ALA A 1 79 ? -3.181 6.474 6.858 1.00 84.38 79 ALA A C 1
ATOM 612 O O . ALA A 1 79 ? -2.971 7.126 7.880 1.00 84.38 79 ALA A O 1
ATOM 613 N N . LEU A 1 80 ? -3.813 6.995 5.801 1.00 84.94 80 LEU A N 1
ATOM 614 C CA . LEU A 1 80 ? -4.329 8.366 5.745 1.00 84.94 80 LEU A CA 1
ATOM 615 C C . LEU A 1 80 ? -5.543 8.558 6.666 1.00 84.94 80 LEU A C 1
ATOM 617 O O . LEU A 1 80 ? -5.772 9.646 7.208 1.00 84.94 80 LEU A O 1
ATOM 621 N N . HIS A 1 81 ? -6.329 7.499 6.851 1.00 75.62 81 HIS A N 1
ATOM 622 C CA . HIS A 1 81 ? -7.587 7.552 7.581 1.00 75.62 81 HIS A CA 1
ATOM 623 C C . HIS A 1 81 ? -7.731 6.466 8.655 1.00 75.62 81 HIS A C 1
ATOM 625 O O . HIS A 1 81 ? -8.653 5.654 8.599 1.00 75.62 81 HIS A O 1
ATOM 631 N N . PRO A 1 82 ? -6.872 6.478 9.687 1.00 73.44 82 PRO A N 1
ATOM 632 C CA . PRO A 1 82 ? -6.970 5.514 10.768 1.00 73.44 82 PRO A CA 1
ATOM 633 C C . PRO A 1 82 ? -8.163 5.834 11.675 1.00 73.44 82 PRO A C 1
ATOM 635 O O . PRO A 1 82 ? -8.349 6.976 12.113 1.00 73.44 82 PRO A O 1
ATOM 638 N N . ILE A 1 83 ? -8.939 4.810 12.027 1.00 72.38 83 ILE A N 1
ATOM 639 C CA . ILE A 1 83 ? -9.943 4.921 13.083 1.00 72.38 83 ILE A CA 1
ATOM 640 C C . ILE A 1 83 ? -9.214 4.890 14.443 1.00 72.38 83 ILE A C 1
ATOM 642 O O . ILE A 1 83 ? -8.497 3.931 14.742 1.00 72.38 83 ILE A O 1
ATOM 646 N N . PRO A 1 84 ? -9.371 5.905 15.318 1.00 69.25 84 PRO A N 1
ATOM 647 C CA . PRO A 1 84 ? -8.639 5.996 16.582 1.00 69.25 84 PRO A CA 1
ATOM 648 C C . PRO A 1 84 ? -9.248 5.101 17.681 1.00 69.25 84 PRO A C 1
ATOM 650 O O . PRO A 1 84 ? -9.589 5.569 18.770 1.00 69.25 84 PRO A O 1
ATOM 653 N N . PHE A 1 85 ? -9.384 3.798 17.426 1.00 71.00 85 PHE A N 1
ATOM 654 C CA . PHE A 1 85 ? -9.761 2.819 18.446 1.00 71.00 85 PHE A CA 1
ATOM 655 C C . PHE A 1 85 ? -8.517 2.280 19.155 1.00 71.00 85 PHE A C 1
ATOM 657 O O . PHE A 1 85 ? -7.742 1.496 18.611 1.00 71.00 85 PHE A O 1
ATOM 664 N N . ARG A 1 86 ? -8.323 2.685 20.416 1.00 66.94 86 ARG A N 1
ATOM 665 C CA . ARG A 1 86 ? -7.322 2.067 21.292 1.00 66.94 86 ARG A CA 1
ATOM 666 C C . ARG A 1 86 ? -7.968 0.964 22.116 1.00 66.94 86 ARG A C 1
ATOM 668 O O . ARG A 1 86 ? -8.811 1.223 22.970 1.00 66.94 86 ARG A O 1
ATOM 675 N N . SER A 1 87 ? -7.535 -0.268 21.880 1.00 76.88 87 SER A N 1
ATOM 676 C CA . SER A 1 87 ? -7.923 -1.441 22.664 1.00 76.88 87 SER A CA 1
ATOM 677 C C . SER A 1 87 ? -6.679 -2.132 23.217 1.00 76.88 87 SER A C 1
ATOM 679 O O . SER A 1 87 ? -5.660 -2.218 22.537 1.00 76.88 87 SER A O 1
ATOM 681 N N . LYS A 1 88 ? -6.758 -2.639 24.455 1.00 78.50 88 LYS A N 1
ATOM 682 C CA . LYS A 1 88 ? -5.649 -3.360 25.115 1.00 78.50 88 LYS A CA 1
ATOM 683 C C . LYS A 1 88 ? -5.443 -4.779 24.563 1.00 78.50 88 LYS A C 1
ATOM 685 O O . LYS A 1 88 ? -4.360 -5.339 24.664 1.00 78.50 88 LYS A O 1
ATOM 690 N N . LYS A 1 89 ? -6.491 -5.365 23.979 1.00 88.56 89 LYS A N 1
ATOM 691 C CA . LYS A 1 89 ? -6.505 -6.732 23.445 1.00 88.56 89 LYS A CA 1
ATOM 692 C C . LYS A 1 89 ? -5.967 -6.750 22.011 1.00 88.56 89 LYS A C 1
ATOM 694 O O . LYS A 1 89 ? -6.458 -6.010 21.160 1.00 88.56 89 LYS A O 1
ATOM 699 N N . TRP A 1 90 ? -4.979 -7.602 21.729 1.00 88.25 90 TRP A N 1
ATOM 700 C CA . TRP A 1 90 ? -4.291 -7.630 20.431 1.00 88.25 90 TRP A CA 1
ATOM 701 C C . TRP A 1 90 ? -5.200 -8.050 19.267 1.00 88.25 90 TRP A C 1
ATOM 703 O O . TRP A 1 90 ? -5.094 -7.463 18.195 1.00 88.25 90 TRP A O 1
ATOM 713 N N . TYR A 1 91 ? -6.130 -8.981 19.492 1.00 88.25 91 TYR A N 1
ATOM 714 C CA . TYR A 1 91 ? -7.070 -9.451 18.468 1.00 88.25 91 TYR A CA 1
ATOM 715 C C . TYR A 1 91 ? -8.057 -8.363 18.032 1.00 88.25 91 TYR A C 1
ATOM 717 O O . TYR A 1 91 ? -8.419 -8.286 16.862 1.00 88.25 91 TYR A O 1
ATOM 725 N N . ILE A 1 92 ? -8.431 -7.459 18.945 1.00 86.12 92 ILE A N 1
ATOM 726 C CA . ILE A 1 92 ? -9.306 -6.325 18.627 1.00 86.12 92 ILE A CA 1
ATOM 727 C C . ILE A 1 92 ? -8.611 -5.378 17.636 1.00 86.12 92 ILE A C 1
ATOM 729 O O . ILE A 1 92 ? -9.260 -4.843 16.746 1.00 86.12 92 ILE A O 1
ATOM 733 N N . ARG A 1 93 ? -7.280 -5.221 17.718 1.00 82.25 93 ARG A N 1
ATOM 734 C CA . ARG A 1 93 ? -6.520 -4.419 16.741 1.00 82.25 93 ARG A CA 1
ATOM 735 C C . ARG A 1 93 ? -6.592 -5.003 15.329 1.00 82.25 93 ARG A C 1
ATOM 737 O O . ARG A 1 93 ? -6.694 -4.243 14.374 1.00 82.25 93 ARG A O 1
ATOM 744 N N . ILE A 1 94 ? -6.561 -6.331 15.202 1.00 87.12 94 ILE A N 1
ATOM 745 C CA . ILE A 1 94 ? -6.706 -7.011 13.906 1.00 87.12 94 ILE A CA 1
ATOM 746 C C . ILE A 1 94 ? -8.129 -6.828 13.375 1.00 87.12 94 ILE A C 1
ATOM 748 O O . ILE A 1 94 ? -8.293 -6.478 12.212 1.00 87.12 94 ILE A O 1
ATOM 752 N N . ALA A 1 95 ? -9.144 -6.988 14.229 1.00 87.50 95 ALA A N 1
ATOM 753 C CA . ALA A 1 95 ? -10.535 -6.769 13.842 1.00 87.50 95 ALA A CA 1
ATOM 754 C C . ALA A 1 95 ? -10.757 -5.348 13.294 1.00 87.50 95 ALA A C 1
ATOM 756 O O . ALA A 1 95 ? -11.300 -5.197 12.205 1.00 87.50 95 ALA A O 1
ATOM 757 N N . TRP A 1 96 ? -10.263 -4.313 13.983 1.00 84.38 96 TRP A N 1
ATOM 758 C CA . TRP A 1 96 ? -10.362 -2.932 13.493 1.00 84.38 96 TRP A CA 1
ATOM 759 C C . TRP A 1 96 ? -9.623 -2.713 12.178 1.00 84.38 96 TRP A C 1
ATOM 761 O O . TRP A 1 96 ? -10.161 -2.065 11.289 1.00 84.38 96 TRP A O 1
ATOM 771 N N . ARG A 1 97 ? -8.438 -3.312 12.013 1.00 84.88 97 ARG A N 1
ATOM 772 C CA . ARG A 1 97 ? -7.717 -3.241 10.740 1.00 84.88 97 ARG A CA 1
ATOM 773 C C . ARG A 1 97 ? -8.533 -3.854 9.600 1.00 84.88 97 ARG A C 1
ATOM 775 O O . ARG A 1 97 ? -8.562 -3.285 8.518 1.00 84.88 97 ARG A O 1
ATOM 782 N N . LEU A 1 98 ? -9.209 -4.979 9.832 1.00 88.38 98 LEU A N 1
ATOM 783 C CA . LEU A 1 98 ? -10.081 -5.595 8.829 1.00 88.38 98 LEU A CA 1
ATOM 784 C C . LEU A 1 98 ? -11.283 -4.704 8.499 1.00 88.38 98 LEU A C 1
ATOM 786 O O . LEU A 1 98 ? -11.595 -4.535 7.324 1.00 88.38 98 LEU A O 1
ATOM 790 N N . PHE A 1 99 ? -11.911 -4.084 9.503 1.00 87.44 99 PHE A N 1
ATOM 791 C CA . PHE A 1 99 ? -12.996 -3.127 9.275 1.00 87.44 99 PHE A CA 1
ATOM 792 C C . PHE A 1 99 ? -12.544 -1.912 8.458 1.00 87.44 99 PHE A C 1
ATOM 794 O O . PHE A 1 99 ? -13.241 -1.543 7.515 1.00 87.44 99 PHE A O 1
ATOM 801 N N . ASP A 1 100 ? -11.368 -1.344 8.749 1.00 85.06 100 ASP A N 1
ATOM 802 C CA . ASP A 1 100 ? -10.790 -0.248 7.958 1.00 85.06 100 ASP A CA 1
ATOM 803 C C . ASP A 1 100 ? -10.657 -0.650 6.479 1.00 85.06 100 ASP A C 1
ATOM 805 O O . ASP A 1 100 ? -11.097 0.083 5.589 1.00 85.06 100 ASP A O 1
ATOM 809 N N . LEU A 1 101 ? -10.124 -1.852 6.210 1.00 88.50 101 LEU A N 1
ATOM 810 C CA . LEU A 1 101 ? -10.017 -2.386 4.849 1.00 88.50 101 LEU A CA 1
ATOM 811 C C . LEU A 1 101 ? -11.391 -2.573 4.191 1.00 88.50 101 LEU A C 1
ATOM 813 O O . LEU A 1 101 ? -11.554 -2.232 3.021 1.00 88.50 101 LEU A O 1
ATOM 817 N N . MET A 1 102 ? -12.385 -3.104 4.911 1.00 89.25 102 MET A N 1
ATOM 818 C CA . MET A 1 102 ? -13.735 -3.306 4.370 1.00 89.25 102 MET A CA 1
ATOM 819 C C . MET A 1 102 ? -14.406 -1.982 4.001 1.00 89.25 102 MET A C 1
ATOM 821 O O . MET A 1 102 ? -14.982 -1.877 2.919 1.00 89.25 102 MET A O 1
ATOM 825 N N . VAL A 1 103 ? -14.294 -0.961 4.854 1.00 87.69 103 VAL A N 1
ATOM 826 C CA . VAL A 1 103 ? -14.847 0.375 4.589 1.00 87.69 103 VAL A CA 1
ATOM 827 C C . VAL A 1 103 ? -14.183 0.990 3.359 1.00 87.69 103 VAL A C 1
ATOM 829 O O . VAL A 1 103 ? -14.888 1.424 2.447 1.00 87.69 103 VAL A O 1
ATOM 832 N N . ILE A 1 104 ? -12.851 0.963 3.273 1.00 87.81 104 ILE A N 1
ATOM 833 C CA . ILE A 1 104 ? -12.118 1.500 2.116 1.00 87.81 104 ILE A CA 1
ATOM 834 C C . ILE A 1 104 ? -12.488 0.755 0.831 1.00 87.81 104 ILE A C 1
ATOM 836 O O . ILE A 1 104 ? -12.764 1.391 -0.187 1.00 87.81 104 ILE A O 1
ATOM 840 N N . ASN A 1 105 ? -12.562 -0.576 0.879 1.00 88.06 105 ASN A N 1
ATOM 841 C CA . ASN A 1 105 ? -12.942 -1.388 -0.275 1.00 88.06 105 ASN A CA 1
ATOM 842 C C . ASN A 1 105 ? -14.392 -1.126 -0.710 1.00 88.06 105 ASN A C 1
ATOM 844 O O . ASN A 1 105 ? -14.655 -1.038 -1.907 1.00 88.06 105 ASN A O 1
ATOM 848 N N . SER A 1 106 ? -15.322 -0.952 0.235 1.00 87.62 106 SER A N 1
ATOM 849 C CA . SER A 1 106 ? -16.720 -0.615 -0.067 1.00 87.62 106 SER A CA 1
ATOM 850 C C . SER A 1 106 ? -16.859 0.762 -0.720 1.00 87.62 106 SER A C 1
ATOM 852 O O . SER A 1 106 ? -17.578 0.895 -1.707 1.00 87.62 106 SER A O 1
ATOM 854 N N . TRP A 1 107 ? -16.119 1.766 -0.238 1.00 86.44 107 TRP A N 1
ATOM 855 C CA . TRP A 1 107 ? -16.097 3.106 -0.826 1.00 86.44 107 TRP A CA 1
ATOM 856 C C . TRP A 1 107 ? -15.487 3.099 -2.229 1.00 86.44 107 TRP A C 1
ATOM 858 O O . TRP A 1 107 ? -16.044 3.694 -3.150 1.00 86.44 107 TRP A O 1
ATOM 868 N N . LEU A 1 108 ? -14.380 2.376 -2.415 1.00 86.06 108 LEU A N 1
ATOM 869 C CA . LEU A 1 108 ? -13.747 2.217 -3.720 1.00 86.06 108 LEU A CA 1
ATOM 870 C C . LEU A 1 108 ? -14.712 1.558 -4.717 1.00 86.06 108 LEU A C 1
ATOM 872 O O . LEU A 1 108 ? -14.906 2.076 -5.816 1.00 86.06 108 LEU A O 1
ATOM 876 N N . LEU A 1 109 ? -15.366 0.462 -4.319 1.00 86.75 109 LEU A N 1
ATOM 877 C CA . LEU A 1 109 ? -16.356 -0.232 -5.143 1.00 86.75 109 LEU A CA 1
ATOM 878 C C . LEU A 1 109 ? -17.558 0.663 -5.472 1.00 86.75 109 LEU A C 1
ATOM 880 O O . LEU A 1 109 ? -17.982 0.709 -6.626 1.00 86.75 109 LEU A O 1
ATOM 884 N N . ALA A 1 110 ? -18.079 1.406 -4.493 1.00 86.19 110 ALA A N 1
ATOM 885 C CA . ALA A 1 110 ? -19.186 2.334 -4.700 1.00 86.19 110 ALA A CA 1
ATOM 886 C C . ALA A 1 110 ? -18.825 3.420 -5.724 1.00 86.19 110 ALA A C 1
ATOM 888 O O . ALA A 1 110 ? -19.600 3.678 -6.641 1.00 86.19 110 ALA A O 1
ATOM 889 N N . ASN A 1 111 ? -17.624 3.995 -5.641 1.00 84.31 111 ASN A N 1
ATOM 890 C CA . ASN A 1 111 ? -17.165 4.990 -6.610 1.00 84.31 111 ASN A CA 1
ATOM 891 C C . ASN A 1 111 ? -16.991 4.401 -8.019 1.00 84.31 111 ASN A C 1
ATOM 893 O O . ASN A 1 111 ? -17.299 5.072 -9.003 1.00 84.31 111 ASN A O 1
ATOM 897 N N . HIS A 1 112 ? -16.526 3.152 -8.131 1.00 84.38 112 HIS A N 1
ATOM 898 C CA . HIS A 1 112 ? -16.395 2.472 -9.422 1.00 84.38 112 HIS A CA 1
ATOM 899 C C . HIS A 1 112 ? -17.747 2.158 -10.072 1.00 84.38 112 HIS A C 1
ATOM 901 O O . HIS A 1 112 ? -17.883 2.330 -11.280 1.00 84.38 112 HIS A O 1
ATOM 907 N N . LEU A 1 113 ? -18.729 1.699 -9.290 1.00 84.69 113 LEU A N 1
ATOM 908 C CA . LEU A 1 113 ? -20.042 1.294 -9.802 1.00 84.69 113 LEU A CA 1
ATOM 909 C C . LEU A 1 113 ? -20.981 2.478 -10.044 1.00 84.69 113 LEU A C 1
ATOM 911 O O . LEU A 1 113 ? -21.738 2.476 -11.008 1.00 84.69 113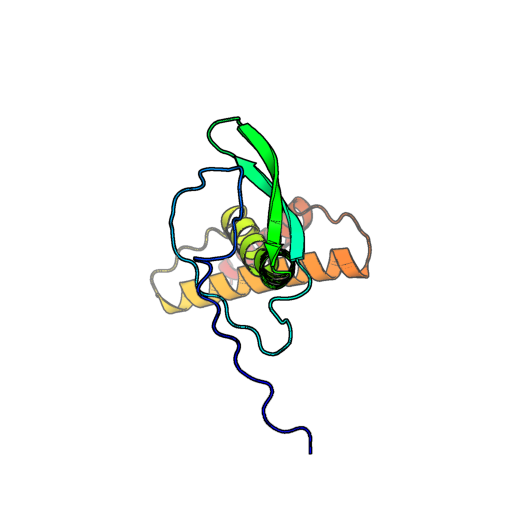 LEU A O 1
ATOM 915 N N . VAL A 1 114 ? -20.951 3.476 -9.162 1.00 80.50 114 VAL A N 1
ATOM 916 C CA . VAL A 1 114 ? -21.944 4.559 -9.135 1.00 80.50 114 VAL A CA 1
ATOM 917 C C . VAL A 1 114 ? -21.427 5.821 -9.847 1.00 80.50 114 VAL A C 1
ATOM 919 O O . VAL A 1 114 ? -22.204 6.741 -10.078 1.00 80.50 114 VAL A O 1
ATOM 922 N N . GLN A 1 115 ? -20.130 5.897 -10.202 1.00 67.56 115 GLN A N 1
ATOM 923 C CA . GLN A 1 115 ? -19.459 7.103 -10.740 1.00 67.56 115 GLN A CA 1
ATOM 924 C C . GLN A 1 115 ? -19.750 8.389 -9.939 1.00 67.56 115 GLN A C 1
ATOM 926 O O . GLN A 1 115 ? -19.556 9.507 -10.415 1.00 67.56 115 GLN A O 1
ATOM 931 N N . GLN A 1 116 ? -20.200 8.248 -8.694 1.00 63.38 116 GLN A N 1
ATOM 932 C CA . GLN A 1 116 ? -20.398 9.362 -7.791 1.00 63.38 116 GLN A CA 1
ATOM 933 C C . GLN A 1 116 ? -19.065 9.699 -7.145 1.00 63.38 116 GLN A C 1
ATOM 935 O O . GLN A 1 116 ? -18.348 8.828 -6.658 1.00 63.38 116 GLN A O 1
ATOM 940 N N . ASN A 1 117 ? -18.748 10.988 -7.107 1.00 65.12 117 ASN A N 1
ATOM 941 C CA . ASN A 1 117 ? -17.566 11.496 -6.429 1.00 65.12 117 ASN A CA 1
ATOM 942 C C . ASN A 1 117 ? -17.865 11.617 -4.923 1.00 65.12 117 ASN A C 1
ATOM 944 O O . ASN A 1 117 ? -17.893 12.716 -4.363 1.00 65.12 117 ASN A O 1
ATOM 948 N N . VAL A 1 118 ? -18.203 10.488 -4.283 1.00 71.50 118 VAL A N 1
ATOM 949 C CA . VAL A 1 118 ? -18.572 10.457 -2.865 1.00 71.50 118 VAL A CA 1
ATOM 950 C C . VAL A 1 118 ? -17.347 10.860 -2.062 1.00 71.50 118 VAL A C 1
ATOM 952 O O . VAL A 1 118 ? -16.363 10.122 -1.974 1.00 71.50 118 VAL A O 1
ATOM 955 N N . ASN A 1 119 ? -17.400 12.055 -1.480 1.00 78.75 119 ASN A N 1
ATOM 956 C CA . ASN A 1 119 ? -16.292 12.579 -0.704 1.00 78.75 119 ASN A CA 1
ATOM 957 C C . ASN A 1 119 ? -16.043 11.673 0.509 1.00 78.75 119 ASN A C 1
ATOM 959 O O . ASN A 1 119 ? -16.957 11.399 1.294 1.00 78.75 119 ASN A O 1
ATOM 963 N N . TRP A 1 120 ? -14.790 11.256 0.679 1.00 73.50 120 TRP A N 1
ATOM 964 C CA . TRP A 1 120 ? -14.322 10.508 1.838 1.00 73.50 120 TRP A CA 1
ATOM 965 C C . TRP A 1 120 ? -14.755 11.150 3.175 1.00 73.50 120 TRP A C 1
ATOM 967 O O . TRP A 1 120 ? -15.108 10.442 4.118 1.00 73.50 120 TRP A O 1
ATOM 977 N N . GLU A 1 121 ? -14.822 12.482 3.259 1.00 78.06 121 GLU A N 1
ATOM 978 C CA . GLU A 1 121 ? -15.269 13.186 4.468 1.00 78.06 121 GLU A CA 1
ATOM 979 C C . GLU A 1 121 ? -16.718 12.849 4.866 1.00 78.06 121 GLU A C 1
ATOM 981 O O . GLU A 1 121 ? -17.050 12.837 6.052 1.00 78.06 121 GLU A O 1
ATOM 986 N N . CYS A 1 122 ? -17.586 12.536 3.899 1.00 72.50 122 CYS A N 1
ATOM 987 C CA . CYS A 1 122 ? -18.954 12.091 4.169 1.00 72.50 122 CYS A CA 1
ATOM 988 C C . CYS A 1 122 ? -18.963 10.681 4.778 1.00 72.50 122 CYS A C 1
ATOM 990 O O . CYS A 1 122 ? -19.583 10.458 5.818 1.00 72.50 122 CYS A O 1
ATOM 992 N N . VAL A 1 123 ? -18.190 9.759 4.195 1.00 77.12 123 VAL A N 1
ATOM 993 C CA . VAL A 1 123 ? -18.043 8.382 4.696 1.00 77.12 123 VAL A CA 1
ATOM 994 C C . VAL A 1 123 ? -17.469 8.380 6.109 1.00 77.12 123 VAL A C 1
ATOM 996 O O . VAL A 1 123 ? -17.996 7.721 7.004 1.00 77.12 123 VAL A O 1
ATOM 999 N N . LYS A 1 124 ? -16.433 9.188 6.344 1.00 73.56 124 LYS A N 1
ATOM 1000 C CA . LYS A 1 124 ? -15.780 9.316 7.647 1.00 73.56 124 LYS A CA 1
ATOM 1001 C C . LYS A 1 124 ? -16.732 9.811 8.733 1.00 73.56 124 LYS A C 1
ATOM 1003 O O . LYS A 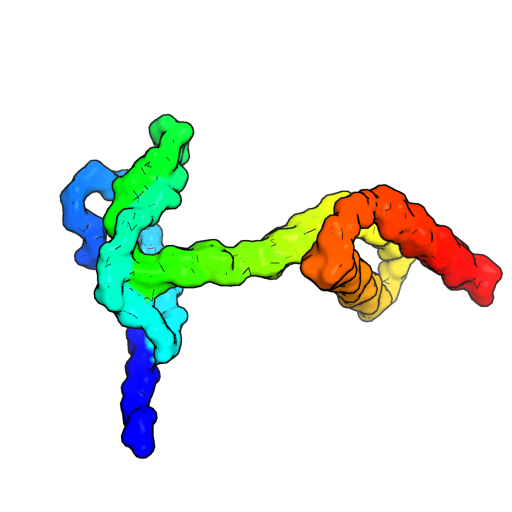1 124 ? -16.659 9.325 9.861 1.00 73.56 124 LYS A O 1
ATOM 1008 N N . LYS A 1 125 ? -17.610 10.772 8.419 1.00 72.62 125 LYS A N 1
ATOM 1009 C CA . LYS A 1 125 ? -18.625 11.263 9.365 1.00 72.62 125 LYS A CA 1
ATOM 1010 C C . LYS A 1 125 ? -19.587 10.147 9.763 1.00 72.62 125 LYS A C 1
ATOM 1012 O O . LYS A 1 125 ? -19.767 9.939 10.957 1.00 72.62 125 LYS A O 1
ATOM 1017 N N . ASN A 1 126 ? -20.104 9.393 8.795 1.00 72.38 126 ASN A N 1
ATOM 1018 C CA . ASN A 1 126 ? -21.043 8.299 9.054 1.00 72.38 126 ASN A CA 1
ATOM 1019 C C . ASN A 1 126 ? -20.403 7.198 9.915 1.00 72.38 126 ASN A C 1
ATOM 1021 O O . ASN A 1 126 ? -20.913 6.883 10.986 1.00 72.38 126 ASN A O 1
ATOM 1025 N N . VAL A 1 127 ? -19.207 6.730 9.537 1.00 73.25 127 VAL A N 1
ATOM 1026 C CA . VAL A 1 127 ? -18.469 5.712 10.308 1.00 73.25 127 VAL A CA 1
ATOM 1027 C C . VAL A 1 127 ? -18.144 6.206 11.721 1.00 73.25 127 VAL A C 1
ATOM 1029 O O . VAL A 1 127 ? -18.258 5.457 12.688 1.00 73.25 127 VAL A O 1
ATOM 1032 N N . LYS A 1 128 ? -17.771 7.483 11.886 1.00 66.88 128 LYS A N 1
ATOM 1033 C CA . LYS A 1 128 ? -17.488 8.053 13.210 1.00 66.88 128 LYS A CA 1
ATOM 1034 C C . LYS A 1 128 ? -18.739 8.110 14.092 1.00 66.88 128 LYS A C 1
ATOM 1036 O O . LYS A 1 128 ? -18.629 7.800 15.277 1.00 66.88 128 LYS A O 1
ATOM 1041 N 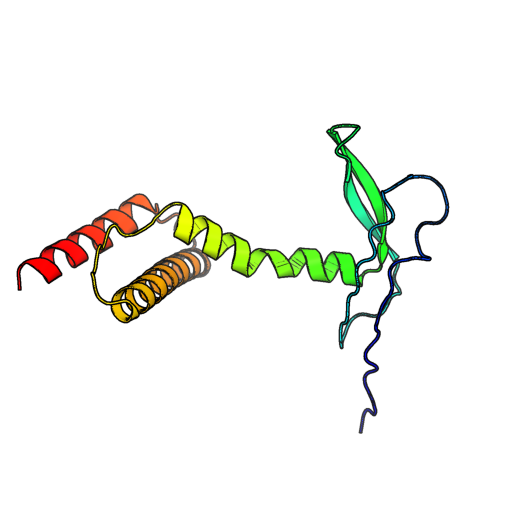N . CYS A 1 129 ? -19.890 8.499 13.546 1.00 60.12 129 CYS A N 1
ATOM 1042 C CA . CYS A 1 129 ? -21.166 8.504 14.265 1.00 60.12 129 CYS A CA 1
ATOM 1043 C C . CYS A 1 129 ? -21.534 7.093 14.748 1.00 60.12 129 CYS A C 1
ATOM 1045 O O . CYS A 1 129 ? -21.842 6.916 15.927 1.00 60.12 129 CYS A O 1
ATOM 1047 N N . ASP A 1 130 ? -21.377 6.082 13.893 1.00 65.50 130 ASP A N 1
ATOM 1048 C CA . ASP A 1 130 ? -21.653 4.683 14.239 1.00 65.50 130 ASP A CA 1
ATOM 1049 C C . ASP A 1 130 ? -20.690 4.150 15.311 1.00 65.50 130 ASP A C 1
ATOM 1051 O O . ASP A 1 130 ? -21.104 3.542 16.299 1.00 65.50 130 ASP A O 1
ATOM 1055 N N . CYS A 1 131 ? -19.397 4.453 15.184 1.00 60.75 131 CYS A N 1
ATOM 1056 C CA . CYS A 1 131 ? -18.378 4.103 16.172 1.00 60.75 131 CYS A CA 1
ATOM 1057 C C . CYS A 1 131 ? -18.613 4.739 17.554 1.00 60.75 131 CYS A C 1
ATOM 1059 O O . CYS A 1 131 ? -18.267 4.134 18.572 1.00 60.75 131 CYS A O 1
ATOM 1061 N N . VAL A 1 132 ? -19.147 5.966 17.608 1.00 63.53 132 VAL A N 1
ATOM 1062 C CA . VAL A 1 132 ? -19.497 6.646 18.867 1.00 63.53 132 VAL A CA 1
ATOM 1063 C C . VAL A 1 132 ? -20.745 6.019 19.486 1.00 63.53 132 VAL A C 1
ATOM 1065 O O . VAL A 1 132 ? -20.743 5.752 20.685 1.00 63.53 132 VAL A O 1
ATOM 1068 N N . ASN A 1 133 ? -21.758 5.704 18.680 1.00 60.28 133 ASN A N 1
ATOM 1069 C CA . ASN A 1 133 ? -22.982 5.049 19.147 1.00 60.28 133 ASN A CA 1
ATOM 1070 C C . ASN A 1 133 ? -22.715 3.635 19.693 1.00 60.28 133 ASN A C 1
ATOM 1072 O O . ASN A 1 133 ? -23.298 3.242 20.700 1.00 60.28 133 ASN A O 1
ATOM 1076 N N . LEU A 1 134 ? -21.766 2.898 19.108 1.00 60.31 134 LEU A N 1
ATOM 1077 C CA . LEU A 1 134 ? -21.323 1.589 19.609 1.00 60.31 134 LEU A CA 1
ATOM 1078 C C . LEU A 1 134 ? -20.574 1.647 20.952 1.00 60.31 134 LEU A C 1
ATOM 1080 O O . LEU A 1 134 ? -20.440 0.620 21.605 1.00 60.31 134 LEU A O 1
ATOM 1084 N N . LYS A 1 135 ? -20.069 2.816 21.373 1.00 57.66 135 LYS A N 1
ATOM 1085 C CA . LYS A 1 135 ? -19.468 3.002 22.708 1.00 57.66 135 LYS A CA 1
ATOM 1086 C C . LYS A 1 135 ? -20.488 3.328 23.799 1.00 57.66 135 LYS A C 1
ATOM 1088 O O . LYS A 1 135 ? -20.131 3.267 24.971 1.00 57.66 135 LYS A O 1
ATOM 1093 N N . GLN A 1 136 ? -21.693 3.756 23.425 1.00 57.03 136 GLN A N 1
ATOM 1094 C CA . GLN A 1 136 ? -22.734 4.199 24.358 1.00 57.03 136 GLN A CA 1
ATOM 1095 C C . GLN A 1 136 ? -23.698 3.070 24.760 1.00 57.03 136 GLN A C 1
ATOM 1097 O O . GLN A 1 136 ? -24.609 3.306 25.550 1.00 57.03 136 GLN A O 1
ATOM 1102 N N . LYS A 1 137 ? -23.493 1.862 24.228 1.00 46.31 137 LYS A N 1
ATOM 1103 C CA . LYS A 1 137 ? -24.255 0.644 24.512 1.00 46.31 137 LYS A CA 1
ATOM 1104 C C . LYS A 1 137 ? -23.356 -0.372 25.209 1.00 46.31 137 LYS A C 1
ATOM 1106 O O . LYS A 1 137 ? -23.880 -1.093 26.081 1.00 46.31 137 LYS A O 1
#

pLDDT: mean 72.52, std 15.37, range [33.28, 89.25]

Mean predicted aligned error: 12.31 Å

InterPro domains:
  IPR029526 PiggyBac transposable element-derived protein [PF13843] (25-107)